Protein AF-A0A1Y2N657-F1 (afdb_monomer_lite)

Secondary structure (DSSP, 8-state):
-HHHHHTT--HHHHHTS-HHHHHHHHHHHHHHHTS-TTT---GGGG-GGGT--TTS--------HHHHHHHHHHHHHHHHHHHHHTSPPTTPPPPP---TT-

Sequence (102 aa):
MDVCEIYQVPHSQFLSWDPDDRDKAVMHQVRKQERCPSCGTHPDDWDPEVGGSVDAYTAKRVHCRGCQETEKANEALEKARQAKENRPRRGTSIRLERNPEA

Organism: Pseudonocardia autotrophica (NCBI:txid2074)

pLDDT: mean 91.18, std 6.48, range [64.0, 97.88]

Foldseek 3Di:
DVLCVVVVHDPVVLVPDDPVVNVVSVVVVVQQVQADPPPRDHPLLPDVVNPHHVPSDDDDDDDDPVVVVVVVVVVVVVVVVVVVVPDDDPPDDDDDDDDPVD

Radius of gyration: 32.04 Å; chains: 1; bounding box: 55×44×79 Å

Structure (mmCIF, N/CA/C/O backbone):
data_AF-A0A1Y2N657-F1
#
_entry.id   AF-A0A1Y2N657-F1
#
loop_
_atom_site.group_PDB
_atom_site.id
_atom_site.type_symbol
_atom_site.label_atom_id
_atom_site.label_alt_id
_atom_site.label_comp_id
_atom_site.label_asym_id
_atom_site.label_entity_id
_atom_site.label_seq_id
_atom_site.pdbx_PDB_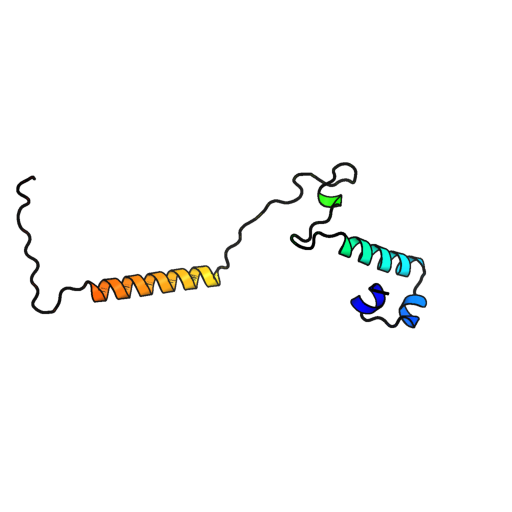ins_code
_atom_site.Cartn_x
_atom_site.Cartn_y
_atom_site.Cartn_z
_atom_site.occupancy
_atom_site.B_iso_or_equiv
_atom_site.auth_seq_id
_atom_site.auth_comp_id
_atom_site.auth_asym_id
_atom_site.auth_atom_id
_atom_site.pdbx_PDB_model_num
ATOM 1 N N . MET A 1 1 ? 21.232 -9.208 -11.515 1.00 64.00 1 MET A N 1
ATOM 2 C CA . MET A 1 1 ? 20.545 -9.137 -12.830 1.00 64.00 1 MET A CA 1
ATOM 3 C C . MET A 1 1 ? 19.063 -9.194 -12.503 1.00 64.00 1 MET A C 1
ATOM 5 O O . MET A 1 1 ? 18.416 -10.225 -12.637 1.00 64.00 1 MET A O 1
ATOM 9 N N . ASP A 1 2 ? 18.572 -8.092 -11.944 1.00 80.94 2 ASP A N 1
ATOM 10 C CA . ASP A 1 2 ? 17.465 -8.138 -10.976 1.00 80.94 2 ASP A CA 1
ATOM 11 C C . ASP A 1 2 ? 16.112 -8.319 -11.667 1.00 80.94 2 ASP A C 1
ATOM 13 O O . ASP A 1 2 ? 15.184 -8.881 -11.098 1.00 80.94 2 ASP A O 1
ATOM 17 N N . VAL A 1 3 ? 16.026 -7.937 -12.945 1.00 88.25 3 VAL A N 1
ATOM 18 C CA . VAL A 1 3 ? 14.863 -8.184 -13.806 1.00 88.25 3 VAL A CA 1
ATOM 19 C C . VAL A 1 3 ? 14.565 -9.685 -13.907 1.00 88.25 3 VAL A C 1
ATOM 21 O O . VAL A 1 3 ? 13.432 -10.103 -13.689 1.00 88.25 3 VAL A O 1
ATOM 24 N N . CYS A 1 4 ? 15.572 -10.521 -14.180 1.00 91.50 4 CYS A N 1
ATOM 25 C CA . CYS A 1 4 ? 15.364 -11.965 -14.330 1.00 91.50 4 CYS A CA 1
ATOM 26 C C . CYS A 1 4 ? 14.888 -12.622 -13.029 1.00 91.50 4 CYS A C 1
ATOM 28 O O . CYS A 1 4 ? 14.027 -13.497 -13.050 1.00 91.50 4 CYS A O 1
ATOM 30 N N . GLU A 1 5 ? 15.424 -12.170 -11.897 1.00 91.69 5 GLU A N 1
ATOM 31 C CA . GLU A 1 5 ? 15.038 -12.644 -10.570 1.00 91.69 5 GLU A CA 1
ATOM 32 C C . GLU A 1 5 ? 13.607 -12.224 -10.211 1.00 91.69 5 GLU A C 1
ATOM 34 O O . GLU A 1 5 ? 12.795 -13.060 -9.827 1.00 91.69 5 GLU A O 1
ATOM 39 N N . ILE A 1 6 ? 13.253 -10.953 -10.397 1.00 88.31 6 ILE A N 1
ATOM 40 C CA . ILE A 1 6 ? 11.933 -10.424 -10.023 1.00 88.31 6 ILE A CA 1
ATOM 41 C C . ILE A 1 6 ? 10.817 -11.028 -10.875 1.00 88.31 6 ILE A C 1
ATOM 43 O O . ILE A 1 6 ? 9.757 -11.366 -10.350 1.00 88.31 6 ILE A O 1
ATOM 47 N N . TYR A 1 7 ? 11.053 -11.180 -12.178 1.00 87.94 7 TYR A N 1
ATOM 48 C CA . TYR A 1 7 ? 10.071 -11.752 -13.100 1.00 87.94 7 TYR A CA 1
ATOM 49 C C . TYR A 1 7 ? 10.151 -13.276 -13.206 1.00 87.94 7 TYR A C 1
ATOM 51 O O . TYR A 1 7 ? 9.362 -13.865 -13.941 1.00 87.94 7 TYR A O 1
ATOM 59 N N . GLN A 1 8 ? 11.066 -13.915 -12.466 1.00 93.62 8 GLN A N 1
ATOM 60 C CA . GLN A 1 8 ? 11.260 -15.367 -12.462 1.00 93.62 8 GLN A CA 1
ATOM 61 C C . GLN A 1 8 ? 11.469 -15.933 -13.879 1.00 93.62 8 GLN A C 1
ATOM 63 O O . GLN A 1 8 ? 10.912 -16.967 -14.245 1.00 93.62 8 GLN A O 1
ATOM 68 N N . VAL A 1 9 ? 12.281 -15.244 -14.688 1.00 94.12 9 VAL A N 1
ATOM 69 C CA . VAL A 1 9 ? 12.624 -15.664 -16.053 1.00 94.12 9 VAL A CA 1
ATOM 70 C C . VAL A 1 9 ? 14.077 -16.145 -16.128 1.00 94.12 9 VAL A C 1
ATOM 72 O O . VAL A 1 9 ? 14.979 -15.495 -15.591 1.00 94.12 9 VAL A O 1
ATOM 75 N N . PRO A 1 10 ? 14.351 -17.275 -16.808 1.00 95.62 10 PRO A N 1
ATOM 76 C CA . PRO A 1 10 ? 15.714 -17.705 -17.084 1.00 95.62 10 PRO A CA 1
ATOM 77 C C . PRO A 1 10 ? 16.493 -16.631 -17.843 1.00 95.62 10 PRO A C 1
ATOM 79 O O . PRO A 1 10 ? 15.981 -16.008 -18.773 1.00 95.62 10 PRO A O 1
ATOM 82 N N . HIS A 1 11 ? 17.771 -16.470 -17.505 1.00 92.44 11 HIS A N 1
ATOM 83 C CA . HIS A 1 11 ? 18.624 -15.462 -18.139 1.00 92.44 11 HIS A CA 1
ATOM 84 C C . HIS A 1 11 ? 18.761 -15.701 -19.649 1.00 92.44 11 HIS A C 1
ATOM 86 O O . HIS A 1 11 ? 18.707 -14.763 -20.435 1.00 92.44 11 HIS A O 1
ATOM 92 N N . SER A 1 12 ? 18.880 -16.964 -20.069 1.00 94.88 12 SER A N 1
ATOM 93 C CA . SER A 1 12 ? 18.924 -17.342 -21.486 1.00 94.88 12 SER A CA 1
ATOM 94 C C . SER A 1 12 ? 17.653 -16.943 -22.234 1.00 94.88 12 SER A C 1
ATOM 96 O O . SER A 1 12 ? 17.730 -16.485 -23.370 1.00 94.88 12 SER A O 1
ATOM 98 N N . GLN A 1 13 ? 16.495 -17.068 -21.586 1.00 95.44 13 GLN A N 1
ATOM 99 C CA . GLN A 1 13 ? 15.220 -16.655 -22.156 1.00 95.44 13 GLN A CA 1
ATOM 100 C C . GLN A 1 13 ? 15.145 -15.130 -22.272 1.00 95.44 13 GLN A C 1
ATOM 102 O O . GLN A 1 13 ? 14.812 -14.626 -23.337 1.00 95.44 13 GLN A O 1
ATOM 107 N N . PHE A 1 14 ? 15.524 -14.393 -21.230 1.00 94.38 14 PHE A N 1
ATOM 108 C CA . PHE A 1 14 ? 15.556 -12.929 -21.264 1.00 94.38 14 PHE A CA 1
ATOM 109 C C . PHE A 1 14 ? 16.506 -12.377 -22.340 1.00 94.38 14 PHE A C 1
ATOM 111 O O . PHE A 1 14 ? 16.177 -11.430 -23.049 1.00 94.3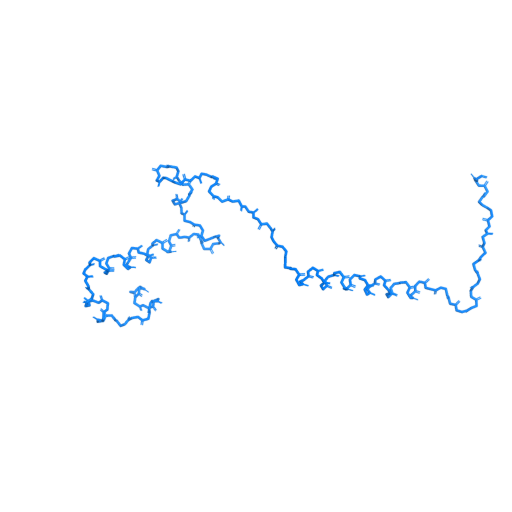8 14 PHE A O 1
ATOM 118 N N . LEU A 1 15 ? 17.674 -13.000 -22.516 1.00 94.44 15 LEU A N 1
ATOM 119 C CA . LEU A 1 15 ? 18.627 -12.623 -23.564 1.00 94.44 15 LEU A CA 1
ATOM 120 C C . LEU A 1 15 ? 18.132 -12.959 -24.977 1.00 94.44 15 LEU A C 1
ATOM 122 O O . LEU A 1 15 ? 18.581 -12.330 -25.930 1.00 94.44 15 LEU A O 1
ATOM 126 N N . SER A 1 16 ? 17.213 -13.920 -25.111 1.00 96.38 16 SER A N 1
ATOM 127 C CA . SER A 1 16 ? 16.588 -14.271 -26.393 1.00 96.38 16 SER A CA 1
ATOM 128 C C . SER A 1 16 ? 15.444 -13.340 -26.804 1.00 96.38 16 SER A C 1
ATOM 130 O O . SER A 1 16 ? 14.958 -13.449 -27.928 1.00 96.38 16 SER A O 1
ATOM 132 N N . TRP A 1 17 ? 14.996 -12.449 -25.913 1.00 95.19 17 TRP A N 1
ATOM 133 C CA . TRP A 1 17 ? 13.970 -11.462 -26.240 1.00 95.19 17 TRP A CA 1
ATOM 134 C C . TRP A 1 17 ? 14.475 -10.444 -27.257 1.00 95.19 17 TRP A C 1
ATOM 136 O O . TRP A 1 17 ? 15.682 -10.186 -27.361 1.00 95.19 17 TRP A O 1
ATOM 146 N N . ASP A 1 18 ? 13.522 -9.834 -27.961 1.00 97.25 18 ASP A N 1
ATOM 147 C CA . ASP A 1 18 ? 13.804 -8.676 -28.794 1.00 97.25 18 ASP A CA 1
ATOM 148 C C . ASP A 1 18 ? 14.546 -7.602 -27.970 1.00 97.25 18 ASP A C 1
ATOM 150 O O . ASP A 1 18 ? 14.221 -7.402 -26.791 1.00 97.25 18 ASP A O 1
ATOM 154 N N . PRO A 1 19 ? 15.575 -6.942 -28.532 1.00 96.38 19 PRO A N 1
ATOM 155 C CA . PRO A 1 19 ? 16.315 -5.914 -27.815 1.00 96.38 19 PRO A CA 1
ATOM 156 C C . PRO A 1 19 ? 15.440 -4.810 -27.219 1.00 96.38 19 PRO A C 1
ATOM 158 O O . PRO A 1 19 ? 15.671 -4.437 -26.073 1.00 96.38 19 PRO A O 1
ATOM 161 N N . ASP A 1 20 ? 14.420 -4.345 -27.941 1.00 97.25 20 ASP A N 1
ATOM 162 C CA . ASP A 1 20 ? 13.535 -3.273 -27.478 1.00 97.25 20 ASP A CA 1
ATOM 163 C C . ASP A 1 20 ? 12.678 -3.732 -26.287 1.00 97.25 20 ASP A C 1
ATOM 165 O O . ASP A 1 20 ? 12.536 -3.023 -25.290 1.00 97.25 20 ASP A O 1
ATOM 169 N N . ASP A 1 21 ? 12.171 -4.965 -26.324 1.00 95.62 21 ASP A N 1
ATOM 170 C CA . ASP A 1 21 ? 11.417 -5.544 -25.205 1.00 95.62 21 ASP A CA 1
ATOM 171 C C . ASP A 1 21 ? 12.291 -5.761 -23.967 1.00 95.62 21 ASP A C 1
ATOM 173 O O . ASP A 1 21 ? 11.849 -5.557 -22.830 1.00 95.62 21 ASP A O 1
ATOM 177 N N . ARG A 1 22 ? 13.557 -6.131 -24.172 1.00 94.62 22 ARG A N 1
ATOM 178 C CA . ARG A 1 22 ? 14.531 -6.252 -23.089 1.00 94.62 22 ARG A CA 1
ATOM 179 C C . ARG A 1 22 ? 14.818 -4.894 -22.449 1.00 94.62 22 ARG A C 1
ATOM 181 O O . ARG A 1 22 ? 14.795 -4.791 -21.221 1.00 94.62 22 ARG A O 1
ATOM 188 N N . ASP A 1 23 ? 15.030 -3.861 -23.259 1.00 95.44 23 ASP A N 1
ATOM 189 C CA . ASP A 1 23 ? 15.292 -2.503 -22.783 1.00 95.44 23 ASP A CA 1
ATOM 190 C C . ASP A 1 23 ? 14.079 -1.942 -22.031 1.00 95.44 23 ASP A C 1
ATOM 192 O O . ASP A 1 23 ? 14.223 -1.414 -20.926 1.00 95.44 23 ASP A O 1
ATOM 196 N N . LYS A 1 24 ? 12.861 -2.160 -22.541 1.00 95.12 24 LYS A N 1
ATOM 197 C CA . LYS A 1 24 ? 11.613 -1.827 -21.835 1.00 95.12 24 LYS A CA 1
ATOM 198 C C . LYS A 1 24 ? 11.499 -2.532 -20.489 1.00 95.12 24 LYS A C 1
ATOM 200 O O . LYS A 1 24 ? 11.106 -1.901 -19.510 1.00 95.12 24 LYS A O 1
ATOM 205 N N . ALA A 1 25 ? 11.837 -3.819 -20.413 1.00 94.19 25 ALA A N 1
ATOM 206 C CA . ALA A 1 25 ? 11.783 -4.573 -19.163 1.00 94.19 25 ALA A CA 1
ATOM 207 C C . ALA A 1 25 ? 12.772 -4.026 -18.120 1.00 94.19 25 ALA A C 1
ATOM 209 O O . ALA A 1 25 ? 12.420 -3.882 -16.947 1.00 94.19 25 ALA A O 1
ATOM 210 N N . VAL A 1 26 ? 13.986 -3.664 -18.548 1.00 93.75 26 VAL A N 1
ATOM 211 C CA . VAL A 1 26 ? 14.981 -3.012 -17.684 1.00 93.75 26 VAL A CA 1
ATOM 212 C C . VAL A 1 26 ? 14.489 -1.641 -17.231 1.00 93.75 26 VAL A C 1
ATOM 214 O O . VAL A 1 26 ? 14.453 -1.379 -16.030 1.00 93.75 26 VAL A O 1
ATOM 217 N N . MET A 1 27 ? 14.044 -0.791 -18.157 1.00 94.25 27 MET A N 1
ATOM 218 C CA . MET A 1 27 ? 13.565 0.557 -17.835 1.00 94.25 27 MET A CA 1
ATOM 219 C C . MET A 1 27 ? 12.336 0.537 -16.929 1.00 94.25 27 MET A C 1
ATOM 221 O O . MET A 1 27 ? 12.227 1.350 -16.014 1.00 94.25 27 MET A O 1
ATOM 225 N N . HIS A 1 28 ? 11.429 -0.420 -17.119 1.00 92.38 28 HIS A N 1
ATOM 226 C CA . HIS A 1 28 ? 10.296 -0.605 -16.222 1.00 92.38 28 HIS A CA 1
ATOM 227 C C . HIS A 1 28 ? 10.753 -0.952 -14.800 1.00 92.38 28 HIS A C 1
ATOM 229 O O . HIS A 1 28 ? 10.216 -0.412 -13.832 1.00 92.38 28 HIS A O 1
ATOM 235 N N . GLN A 1 29 ? 11.754 -1.826 -14.660 1.00 93.31 29 GLN A N 1
ATOM 236 C CA . GLN A 1 29 ? 12.306 -2.173 -13.354 1.00 93.31 29 GLN A CA 1
ATOM 237 C C . GLN A 1 29 ? 12.997 -0.978 -12.684 1.00 93.31 29 GLN A C 1
ATOM 239 O O . GLN A 1 29 ? 12.787 -0.762 -11.491 1.00 93.31 29 GLN A O 1
ATOM 244 N N . VAL A 1 30 ? 13.755 -0.177 -13.438 1.00 92.81 30 VAL A N 1
ATOM 245 C CA . VAL A 1 30 ? 14.362 1.071 -12.940 1.00 92.81 30 VAL A CA 1
ATOM 246 C C . VAL A 1 30 ? 13.273 2.022 -12.442 1.00 92.81 30 VAL A C 1
ATOM 248 O O . VAL A 1 30 ? 13.276 2.403 -11.274 1.00 92.81 30 VAL A O 1
ATOM 251 N N . ARG A 1 31 ? 12.249 2.278 -13.264 1.00 92.12 31 ARG A N 1
ATOM 252 C CA . ARG A 1 31 ? 11.113 3.141 -12.901 1.00 92.12 31 ARG A CA 1
ATOM 253 C C . ARG A 1 31 ? 10.344 2.635 -11.676 1.00 92.12 31 ARG A C 1
ATOM 255 O O . ARG A 1 31 ? 9.744 3.404 -10.928 1.00 92.12 31 ARG A O 1
ATOM 262 N N . LYS A 1 32 ? 10.326 1.320 -11.447 1.00 91.44 32 LYS A N 1
ATOM 263 C CA . LYS A 1 32 ? 9.726 0.723 -10.247 1.00 91.44 32 LYS A CA 1
ATOM 264 C C . LYS A 1 32 ? 10.578 0.969 -8.999 1.00 91.44 32 LYS A C 1
ATOM 266 O O . LYS A 1 32 ? 10.006 1.190 -7.935 1.00 91.44 32 LYS A O 1
ATOM 271 N N . GLN A 1 33 ? 11.904 0.932 -9.124 1.00 92.31 33 GLN A N 1
ATOM 272 C CA . GLN A 1 33 ? 12.850 1.192 -8.032 1.00 92.31 33 GLN A CA 1
ATOM 273 C C . GLN A 1 33 ? 12.922 2.673 -7.640 1.00 92.31 33 GLN A C 1
ATOM 275 O O . GLN A 1 33 ? 13.180 2.974 -6.480 1.00 92.31 33 GLN A O 1
ATOM 280 N N . GLU A 1 34 ? 12.644 3.585 -8.571 1.00 94.88 34 GLU A N 1
ATOM 281 C CA . GLU A 1 34 ? 12.592 5.035 -8.319 1.00 94.88 34 GLU A CA 1
ATOM 282 C C . GLU A 1 34 ? 11.396 5.463 -7.454 1.00 94.88 34 GLU A C 1
ATOM 284 O O . GLU A 1 34 ? 11.366 6.576 -6.926 1.00 94.88 34 GLU A O 1
ATOM 289 N N . ARG A 1 35 ? 10.404 4.584 -7.261 1.00 95.88 35 ARG A N 1
ATOM 290 C CA . ARG A 1 35 ? 9.255 4.867 -6.394 1.00 95.88 35 ARG A CA 1
ATOM 291 C C . ARG A 1 35 ? 9.675 4.955 -4.933 1.00 95.88 35 ARG A C 1
ATOM 293 O O . ARG A 1 35 ? 10.458 4.149 -4.435 1.00 95.88 35 ARG A O 1
ATOM 300 N N . CYS A 1 36 ? 9.065 5.889 -4.208 1.00 94.25 36 CYS A N 1
ATOM 301 C CA . CYS A 1 36 ? 9.295 6.037 -2.778 1.00 94.25 36 CYS A CA 1
ATOM 302 C C . CYS A 1 36 ? 8.948 4.730 -2.032 1.00 94.25 36 CYS A C 1
ATOM 304 O O . CYS A 1 36 ? 7.812 4.263 -2.138 1.00 94.25 36 CYS A O 1
ATOM 306 N N . PRO A 1 37 ? 9.84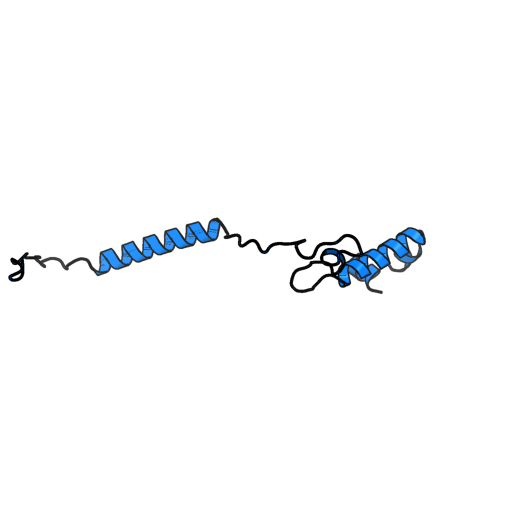9 4.162 -1.206 1.00 94.31 37 PRO A N 1
ATOM 307 C CA . PRO A 1 37 ? 9.579 2.918 -0.479 1.00 94.31 37 PRO A CA 1
ATOM 308 C C . PRO A 1 37 ? 8.515 3.070 0.619 1.00 94.31 37 PRO A C 1
ATOM 310 O O . PRO A 1 37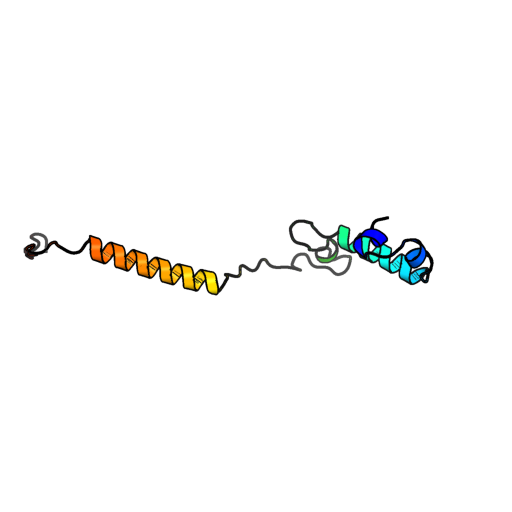 ? 7.990 2.074 1.107 1.00 94.31 37 PRO A O 1
ATOM 313 N N . SER A 1 38 ? 8.201 4.307 1.019 1.00 93.50 38 SER A N 1
ATOM 314 C CA . SER A 1 38 ? 7.197 4.603 2.045 1.00 93.50 38 SER A CA 1
ATOM 315 C C . SER A 1 38 ? 5.798 4.779 1.449 1.00 93.50 38 SER A C 1
ATOM 317 O O . SER A 1 38 ? 4.856 4.111 1.869 1.00 93.50 38 SER A O 1
ATOM 319 N N . CYS A 1 39 ? 5.648 5.660 0.453 1.00 91.56 39 CYS A N 1
ATOM 320 C CA . CYS A 1 39 ? 4.337 6.017 -0.101 1.00 91.56 39 CYS A CA 1
ATOM 321 C C . CYS A 1 39 ? 4.070 5.488 -1.520 1.00 91.56 39 CYS A C 1
ATOM 323 O O . CYS A 1 39 ? 2.944 5.602 -1.997 1.00 91.56 39 CYS A O 1
ATOM 325 N N . GLY A 1 40 ? 5.063 4.909 -2.201 1.00 93.56 40 GLY A N 1
ATOM 326 C CA . GLY A 1 40 ? 4.918 4.299 -3.529 1.00 93.56 40 GLY A CA 1
ATOM 327 C C . GLY A 1 40 ? 4.782 5.274 -4.706 1.00 93.56 40 GLY A C 1
ATOM 328 O O . GLY A 1 40 ? 4.696 4.827 -5.856 1.00 93.56 40 GLY A O 1
ATOM 329 N N . THR A 1 41 ? 4.770 6.585 -4.454 1.00 95.12 41 THR A N 1
ATOM 330 C CA . THR A 1 41 ? 4.705 7.608 -5.509 1.00 95.12 41 THR A CA 1
ATOM 331 C C . THR A 1 41 ? 6.038 7.726 -6.240 1.00 95.12 41 THR A C 1
ATOM 333 O O . THR A 1 41 ? 7.096 7.405 -5.688 1.00 95.12 41 THR A O 1
ATOM 336 N N . HIS A 1 42 ? 5.979 8.132 -7.505 1.00 95.06 42 HIS A N 1
ATOM 337 C CA . HIS A 1 42 ? 7.159 8.360 -8.330 1.00 95.06 42 HIS A CA 1
ATOM 338 C C . HIS A 1 42 ? 7.584 9.839 -8.247 1.00 95.06 42 HIS A C 1
ATOM 340 O O . HIS A 1 42 ? 6.701 10.689 -8.147 1.00 95.06 42 HIS A O 1
ATOM 346 N N . PRO A 1 43 ? 8.886 10.184 -8.299 1.00 93.69 43 PRO A N 1
ATOM 347 C CA . PRO A 1 43 ? 9.346 11.577 -8.309 1.00 93.69 43 PRO A CA 1
ATOM 348 C C . PRO A 1 43 ? 8.679 12.434 -9.394 1.00 93.69 43 PRO A C 1
ATOM 350 O O . PRO A 1 43 ? 8.147 13.492 -9.074 1.00 93.69 43 PRO A O 1
ATOM 353 N N . ASP A 1 44 ? 8.604 11.921 -10.628 1.00 95.06 44 ASP A N 1
ATOM 354 C CA . ASP A 1 44 ? 7.914 12.573 -11.755 1.00 95.06 44 ASP A CA 1
ATOM 355 C C . ASP A 1 44 ? 6.455 12.941 -11.464 1.00 95.06 44 ASP A C 1
ATOM 357 O O . ASP A 1 44 ? 5.941 13.882 -12.059 1.00 95.06 44 ASP A O 1
ATOM 361 N N . ASP A 1 45 ? 5.771 12.228 -10.558 1.00 94.50 45 ASP A N 1
ATOM 362 C CA . ASP A 1 45 ? 4.381 12.556 -10.228 1.00 94.50 45 ASP A CA 1
ATOM 363 C C . ASP A 1 45 ? 4.280 13.958 -9.594 1.00 94.50 45 ASP A C 1
ATOM 365 O O . ASP A 1 45 ? 3.230 14.592 -9.669 1.00 94.50 45 ASP A O 1
ATOM 369 N N . TRP A 1 46 ? 5.367 14.448 -8.989 1.00 94.31 46 TRP A N 1
ATOM 370 C CA . TRP A 1 46 ? 5.437 15.715 -8.260 1.00 94.31 46 TRP A CA 1
ATOM 371 C C . TRP A 1 46 ? 6.071 16.860 -9.051 1.00 94.31 46 TRP A C 1
ATOM 373 O O . TRP A 1 46 ? 6.000 18.001 -8.598 1.00 94.31 46 TRP A O 1
ATOM 383 N N . ASP A 1 47 ? 6.708 16.569 -10.187 1.00 94.94 47 ASP A N 1
ATOM 384 C CA . ASP A 1 47 ? 7.506 17.528 -10.952 1.00 94.94 47 ASP A CA 1
ATOM 385 C C . ASP A 1 47 ? 6.710 18.103 -12.143 1.00 94.94 47 ASP A C 1
ATOM 387 O O . ASP A 1 47 ? 6.453 17.391 -13.120 1.00 94.94 47 ASP A O 1
ATOM 391 N N . PRO A 1 48 ? 6.327 19.396 -12.105 1.00 94.3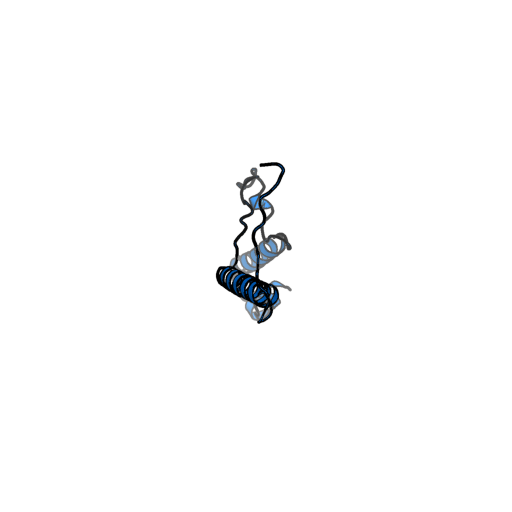1 48 PRO A N 1
ATOM 392 C CA . PRO A 1 48 ? 5.578 20.032 -13.185 1.00 94.31 48 PRO A CA 1
ATOM 393 C C . PRO A 1 48 ? 6.316 20.084 -14.527 1.00 94.31 48 PRO A C 1
ATOM 395 O O . PRO A 1 48 ? 5.660 20.152 -15.567 1.00 94.31 48 PRO A O 1
ATOM 398 N N . GLU A 1 49 ? 7.653 20.051 -14.540 1.00 95.25 49 GLU A N 1
ATOM 399 C CA . GLU A 1 49 ? 8.441 20.155 -15.778 1.00 95.25 49 GLU A CA 1
ATOM 400 C C . GLU A 1 49 ? 8.324 18.897 -16.649 1.00 95.25 49 GLU A C 1
ATOM 402 O O . GLU A 1 49 ? 8.408 18.976 -17.876 1.00 95.25 49 GLU A O 1
ATOM 407 N N . VAL A 1 50 ? 8.051 17.745 -16.031 1.00 93.06 50 VAL A N 1
ATOM 408 C CA . VAL A 1 50 ? 7.820 16.457 -16.709 1.00 93.06 50 VAL A CA 1
ATOM 409 C C . VAL A 1 50 ? 6.335 16.074 -16.773 1.00 93.06 50 VAL A C 1
ATOM 411 O O . VAL A 1 50 ? 5.995 14.949 -17.141 1.00 93.06 50 VAL A O 1
ATOM 414 N N . GLY A 1 51 ? 5.438 17.016 -16.459 1.00 92.38 51 GLY A N 1
ATOM 415 C CA . GLY A 1 51 ? 3.984 16.836 -16.529 1.00 92.38 51 GLY A CA 1
ATOM 416 C C . GLY A 1 51 ? 3.324 16.314 -15.248 1.00 92.38 51 GLY A C 1
ATOM 417 O O . GLY A 1 51 ? 2.153 15.934 -15.290 1.00 92.38 51 GLY A O 1
ATOM 418 N N . GLY A 1 52 ? 4.050 16.289 -14.128 1.00 94.00 52 GLY A N 1
ATOM 419 C CA . GLY A 1 52 ? 3.513 16.030 -12.794 1.00 94.00 52 GLY A CA 1
ATOM 420 C C . GLY A 1 52 ? 2.831 17.248 -12.169 1.00 94.00 52 GLY A C 1
ATOM 421 O O . GLY A 1 52 ? 2.640 18.287 -12.803 1.00 94.00 52 GLY A O 1
ATOM 422 N N . SER A 1 53 ? 2.455 17.127 -10.895 1.00 94.25 53 SER A N 1
ATOM 423 C CA . SER A 1 53 ? 1.923 18.252 -10.125 1.00 94.25 53 SER A CA 1
ATOM 424 C C . SER A 1 53 ? 2.297 18.167 -8.653 1.00 94.25 53 SER A C 1
ATOM 426 O O . SER A 1 53 ? 2.270 17.100 -8.042 1.00 94.25 53 SER A O 1
ATOM 428 N N . VAL A 1 54 ? 2.557 19.319 -8.037 1.00 92.00 54 VAL A N 1
ATOM 429 C CA . VAL A 1 54 ? 2.882 19.416 -6.603 1.00 92.00 54 VAL A CA 1
ATOM 430 C C . VAL A 1 54 ? 1.751 18.911 -5.694 1.00 92.00 54 VAL A C 1
ATOM 432 O O . VAL A 1 54 ? 1.986 18.550 -4.544 1.00 92.00 54 VAL A O 1
ATOM 435 N N . ASP A 1 55 ? 0.526 18.865 -6.212 1.00 92.81 55 ASP A N 1
ATOM 436 C CA . ASP A 1 55 ? -0.697 18.388 -5.567 1.00 92.81 55 ASP A CA 1
ATOM 437 C C . ASP A 1 55 ? -1.247 17.092 -6.196 1.00 92.81 55 ASP A C 1
ATOM 439 O O . ASP A 1 55 ? -2.423 16.768 -6.023 1.00 92.81 55 ASP A O 1
ATOM 443 N N . ALA A 1 56 ? -0.397 16.307 -6.874 1.00 92.25 56 ALA A N 1
ATOM 444 C CA . ALA A 1 56 ? -0.789 15.062 -7.546 1.00 92.25 56 ALA A CA 1
ATOM 445 C C . ALA A 1 56 ? -1.496 14.042 -6.632 1.00 92.25 56 ALA A C 1
ATOM 447 O O . ALA A 1 56 ? -2.335 13.268 -7.101 1.00 92.25 56 ALA A O 1
ATOM 448 N N . TYR A 1 57 ? -1.205 14.044 -5.324 1.00 92.38 57 TYR A N 1
ATOM 449 C CA . TYR A 1 57 ? -1.845 13.156 -4.352 1.00 92.38 57 TYR A CA 1
ATOM 450 C C . TYR A 1 57 ? -2.297 13.886 -3.083 1.00 92.38 57 TYR A C 1
ATOM 452 O O . TYR A 1 57 ? -1.630 14.782 -2.572 1.00 92.38 57 TYR A O 1
ATOM 460 N N . THR A 1 58 ? -3.409 13.418 -2.505 1.00 93.25 58 THR A N 1
ATOM 461 C CA . THR A 1 58 ? -3.911 13.838 -1.187 1.00 93.25 58 THR A CA 1
ATOM 462 C C . THR A 1 58 ? -4.038 12.641 -0.250 1.00 93.25 58 THR A C 1
ATOM 464 O O . THR A 1 58 ? -4.534 11.577 -0.629 1.00 93.25 58 THR A O 1
ATOM 467 N N . ALA A 1 59 ? -3.634 12.820 1.009 1.00 92.00 59 ALA A N 1
ATOM 468 C CA . ALA A 1 59 ? -3.760 11.789 2.030 1.00 92.00 59 ALA A CA 1
ATOM 469 C C . ALA A 1 59 ? -5.232 11.581 2.427 1.00 92.00 59 ALA A C 1
ATOM 471 O O . ALA A 1 59 ? -5.863 12.452 3.029 1.00 92.00 59 ALA A O 1
ATOM 472 N N . LYS A 1 60 ? -5.775 10.391 2.145 1.00 93.38 60 LYS A N 1
ATOM 473 C CA . LYS A 1 60 ? -7.125 9.992 2.561 1.00 93.38 60 LYS A CA 1
ATOM 474 C C . LYS A 1 60 ? -7.058 8.969 3.688 1.00 93.38 60 LYS A C 1
ATOM 476 O O . LYS A 1 60 ? -6.575 7.857 3.500 1.00 93.38 60 LYS A O 1
ATOM 481 N N . ARG A 1 61 ? -7.612 9.315 4.852 1.00 94.00 61 ARG A N 1
ATOM 482 C CA . ARG A 1 61 ? -7.829 8.348 5.937 1.00 94.00 61 ARG A CA 1
ATOM 483 C C . ARG A 1 61 ? -9.090 7.538 5.658 1.00 94.00 61 ARG A C 1
ATOM 485 O O . ARG A 1 61 ? -10.162 8.105 5.456 1.00 94.00 61 ARG A O 1
ATOM 492 N N . VAL A 1 62 ? -8.958 6.216 5.655 1.00 94.06 62 VAL A N 1
ATOM 493 C CA . VAL A 1 62 ? -10.074 5.276 5.514 1.00 94.06 62 VAL A CA 1
ATOM 494 C C . VAL A 1 62 ? -10.080 4.370 6.735 1.00 94.06 62 VAL A C 1
ATOM 496 O O . VAL A 1 62 ? -9.051 3.812 7.104 1.00 94.06 62 VAL A O 1
ATOM 499 N N . HIS A 1 63 ? -11.240 4.228 7.367 1.00 93.56 63 HIS A N 1
ATOM 500 C CA . HIS A 1 63 ? -11.421 3.309 8.484 1.00 93.56 63 HIS A CA 1
ATOM 501 C C . HIS A 1 63 ? -11.969 1.974 7.977 1.00 93.56 63 HIS A C 1
ATOM 503 O O . HIS A 1 63 ? -12.871 1.942 7.138 1.00 93.56 63 HIS A O 1
ATOM 509 N N . CYS A 1 64 ? -11.449 0.864 8.506 1.00 95.56 64 CYS A N 1
ATOM 510 C CA . CYS A 1 64 ? -12.002 -0.457 8.229 1.00 95.56 64 CYS A CA 1
ATOM 511 C C . CYS A 1 64 ? -13.402 -0.562 8.839 1.00 95.56 64 CYS A C 1
ATOM 513 O O . CYS A 1 64 ? -13.561 -0.442 10.057 1.00 95.56 64 CYS A O 1
ATOM 515 N N . ARG A 1 65 ? -14.415 -0.826 8.005 1.00 96.06 65 ARG A N 1
ATOM 516 C CA . ARG A 1 65 ? -15.801 -0.892 8.479 1.00 96.06 65 ARG A CA 1
ATOM 517 C C . ARG A 1 65 ? -16.010 -2.000 9.510 1.00 96.06 65 ARG A C 1
ATOM 519 O O . ARG A 1 65 ? -16.711 -1.778 10.489 1.00 96.06 65 ARG A O 1
ATOM 526 N N . GLY A 1 66 ? -15.373 -3.155 9.317 1.00 97.69 66 GLY A N 1
ATOM 527 C CA . GLY A 1 66 ? -15.447 -4.267 10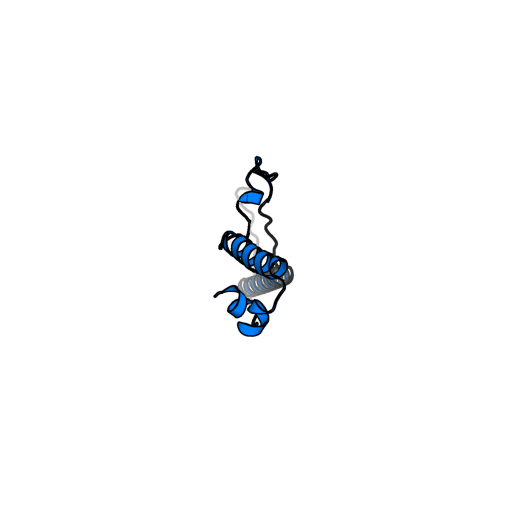.267 1.00 97.69 66 GLY A CA 1
ATOM 528 C C . GLY A 1 66 ? -14.912 -3.878 11.644 1.00 97.69 66 GLY A C 1
ATOM 529 O O . GLY A 1 66 ? -15.594 -4.078 12.643 1.00 97.69 66 GLY A O 1
ATOM 530 N N . CYS A 1 67 ? -13.741 -3.235 11.697 1.00 96.81 67 CYS A N 1
ATOM 531 C CA . CYS A 1 67 ? -13.160 -2.779 12.960 1.00 96.81 67 CYS A CA 1
ATOM 532 C C . CYS A 1 67 ? -14.041 -1.738 13.657 1.00 96.81 67 CYS A C 1
ATOM 534 O O . CYS A 1 67 ? -14.213 -1.821 14.866 1.00 96.81 67 CYS A O 1
ATOM 536 N N . GLN A 1 68 ? -14.646 -0.812 12.904 1.00 97.56 68 GLN A N 1
ATOM 537 C CA . GLN A 1 68 ? -15.574 0.169 13.474 1.00 97.56 68 GLN A CA 1
ATOM 538 C C . GLN A 1 68 ? -16.803 -0.487 14.115 1.00 97.56 68 GLN A C 1
ATOM 540 O O . GLN A 1 68 ? -17.243 -0.054 15.175 1.00 97.56 68 GLN A O 1
ATOM 545 N N . GLU A 1 69 ? -17.383 -1.514 13.490 1.00 97.88 69 GLU A N 1
ATOM 546 C CA . GLU A 1 69 ? -18.527 -2.220 14.083 1.00 97.88 69 GLU A CA 1
ATOM 547 C C . GLU A 1 69 ? -18.112 -3.041 15.315 1.00 97.88 69 GLU A C 1
ATOM 549 O O . GLU A 1 69 ? -18.825 -3.034 16.319 1.00 97.88 69 GLU A O 1
ATOM 554 N N . THR A 1 70 ? -16.936 -3.677 15.291 1.00 97.75 70 THR A N 1
ATOM 555 C CA . THR A 1 70 ? -16.378 -4.373 16.463 1.00 97.75 70 THR A CA 1
ATOM 556 C C . THR A 1 70 ? -16.125 -3.414 17.626 1.00 97.75 70 THR A C 1
ATOM 558 O O . THR A 1 70 ? -16.463 -3.726 18.765 1.00 97.75 70 THR A O 1
ATOM 561 N N . GLU A 1 71 ? -15.565 -2.236 17.353 1.00 97.12 71 GLU A N 1
ATOM 562 C CA . GLU A 1 71 ? -15.311 -1.202 18.358 1.00 97.12 71 GLU A CA 1
ATOM 563 C C . GLU A 1 71 ? -16.618 -0.731 19.007 1.00 97.12 71 GLU A C 1
ATOM 565 O O . GLU A 1 71 ? -16.746 -0.791 20.229 1.00 97.12 71 GLU A O 1
ATOM 570 N N . LYS A 1 72 ? -17.644 -0.409 18.206 1.00 97.00 72 LYS A N 1
ATOM 571 C CA . LYS A 1 72 ? -18.983 -0.064 18.719 1.00 97.00 72 LYS A CA 1
ATOM 572 C C . LYS A 1 72 ? -19.587 -1.173 19.578 1.00 97.00 72 LYS A C 1
ATOM 574 O O . LYS A 1 72 ? -20.196 -0.893 20.612 1.00 97.00 72 LYS A O 1
ATOM 579 N N . ALA A 1 73 ? -19.451 -2.429 19.152 1.00 96.50 73 ALA A N 1
ATOM 580 C CA . ALA A 1 73 ? -19.955 -3.568 19.909 1.00 96.50 73 ALA A CA 1
ATOM 581 C C . ALA A 1 73 ? -19.238 -3.697 21.264 1.00 96.50 73 ALA A C 1
ATOM 583 O O . ALA A 1 73 ? -19.896 -3.868 22.291 1.00 96.50 73 ALA A O 1
ATOM 584 N N . ASN A 1 74 ? -17.912 -3.546 21.287 1.00 96.31 74 ASN A N 1
ATOM 585 C CA . ASN A 1 74 ? -17.117 -3.574 22.515 1.00 96.31 74 ASN A CA 1
ATOM 586 C C . ASN A 1 74 ? -17.486 -2.426 23.462 1.00 96.31 74 ASN A C 1
ATOM 588 O O . ASN A 1 74 ? -17.710 -2.663 24.648 1.00 96.31 74 ASN A O 1
ATOM 592 N N . GLU A 1 75 ? -17.633 -1.203 22.950 1.00 96.75 75 GLU A N 1
ATOM 593 C CA . GLU A 1 75 ? -18.080 -0.057 23.748 1.00 96.75 75 GLU A CA 1
ATOM 594 C C . GLU A 1 75 ? -19.462 -0.287 24.372 1.00 96.75 75 GLU A C 1
ATOM 596 O O . GLU A 1 75 ? -19.696 0.058 25.533 1.00 96.75 75 GLU A O 1
ATOM 601 N N . ALA A 1 76 ? -20.392 -0.878 23.616 1.00 94.69 76 ALA A N 1
ATOM 602 C CA . ALA A 1 76 ? -21.719 -1.209 24.120 1.00 94.69 76 ALA A CA 1
ATOM 603 C C . ALA A 1 76 ? -21.656 -2.263 25.239 1.00 94.69 76 ALA A C 1
ATOM 605 O O . ALA A 1 76 ? -22.350 -2.131 26.251 1.00 94.69 76 ALA A O 1
ATOM 606 N N . LEU A 1 77 ? -20.802 -3.280 25.088 1.00 94.94 77 LEU A N 1
ATOM 607 C CA . LEU A 1 77 ? -20.581 -4.304 26.110 1.00 94.94 77 LEU A CA 1
ATOM 608 C C . LEU A 1 77 ? -19.963 -3.720 27.385 1.00 94.94 77 LEU A C 1
ATOM 610 O O . LEU A 1 77 ? -20.429 -4.041 28.479 1.00 94.94 77 LEU A O 1
ATOM 614 N N . GLU A 1 78 ? -18.971 -2.840 27.263 1.00 95.06 78 GLU A N 1
ATOM 615 C CA . GLU A 1 78 ? -18.334 -2.182 28.408 1.00 95.06 78 GLU A CA 1
ATOM 616 C C . GLU A 1 78 ? -19.311 -1.271 29.161 1.00 95.06 78 GLU A C 1
ATOM 618 O O . GLU A 1 78 ? -19.437 -1.376 30.383 1.00 95.06 78 GLU A O 1
ATOM 623 N N . LYS A 1 79 ? -20.116 -0.467 28.453 1.00 93.19 79 LYS A N 1
ATOM 624 C CA . LYS A 1 79 ? -21.193 0.326 29.079 1.00 93.19 79 LYS A CA 1
ATOM 625 C C . LYS A 1 79 ? -22.201 -0.561 29.809 1.00 93.19 79 LYS A C 1
ATOM 627 O O . LYS A 1 79 ? -22.614 -0.246 30.925 1.00 93.19 79 LYS A O 1
ATOM 632 N N . ALA A 1 80 ? -22.583 -1.691 29.212 1.00 89.88 80 ALA A N 1
ATOM 633 C CA . ALA A 1 80 ? -23.496 -2.642 29.841 1.00 89.88 80 ALA A CA 1
ATOM 634 C C . ALA A 1 80 ? -22.889 -3.304 31.092 1.00 89.88 80 ALA A C 1
ATOM 636 O O . ALA A 1 80 ? -23.612 -3.565 32.057 1.00 89.88 80 ALA A O 1
ATOM 637 N N . ARG A 1 81 ? -21.576 -3.568 31.101 1.00 91.19 81 ARG A N 1
ATOM 638 C CA . ARG A 1 81 ? -20.844 -4.066 32.276 1.00 91.19 81 ARG A CA 1
ATOM 639 C C . ARG A 1 81 ? -20.826 -3.031 33.397 1.00 91.19 81 ARG A C 1
ATOM 641 O O . ARG A 1 81 ? -21.283 -3.342 34.494 1.00 91.19 81 ARG A O 1
ATOM 648 N N . GLN A 1 82 ? -20.419 -1.800 33.099 1.00 89.56 82 GLN A N 1
ATOM 649 C CA . GLN A 1 82 ? -20.384 -0.701 34.070 1.00 89.56 82 GLN A CA 1
ATOM 650 C C . GLN A 1 82 ? -21.770 -0.410 34.662 1.00 89.56 82 GLN A C 1
ATOM 652 O O . GLN A 1 82 ? -21.908 -0.211 35.866 1.00 89.56 82 GLN A O 1
ATOM 657 N N . ALA A 1 83 ? -22.828 -0.455 33.847 1.00 87.31 83 ALA A N 1
ATOM 658 C CA . ALA A 1 83 ? -24.199 -0.273 34.324 1.00 87.31 83 ALA A CA 1
ATOM 659 C C . ALA A 1 83 ? -24.650 -1.382 35.293 1.00 87.31 83 ALA A C 1
ATOM 661 O O . ALA A 1 83 ? -25.415 -1.122 36.223 1.00 87.31 83 ALA A O 1
ATOM 662 N N . LYS A 1 84 ? -24.189 -2.625 35.092 1.00 84.81 84 LYS A N 1
ATOM 663 C CA . LYS A 1 84 ? -24.455 -3.729 36.027 1.00 84.81 84 LYS A CA 1
ATOM 664 C C . LYS A 1 84 ? -23.685 -3.560 37.331 1.00 84.81 84 LYS A C 1
ATOM 666 O O . LYS A 1 84 ? -24.247 -3.845 38.385 1.00 84.81 84 LYS A O 1
ATOM 671 N N . GLU A 1 85 ? -22.439 -3.107 37.256 1.00 85.69 85 GLU A N 1
ATOM 672 C CA . GLU A 1 85 ? -21.586 -2.872 38.422 1.00 85.69 85 GLU A CA 1
ATOM 673 C C . GLU A 1 85 ? -22.100 -1.717 39.292 1.00 85.69 85 GLU A C 1
ATOM 675 O O . GLU A 1 85 ? -22.225 -1.869 40.504 1.00 85.69 85 GLU A O 1
ATOM 680 N N . ASN A 1 86 ? -22.525 -0.613 38.672 1.00 84.19 86 ASN A N 1
ATOM 681 C CA . ASN A 1 86 ? -23.095 0.549 39.363 1.00 84.19 86 ASN A CA 1
ATOM 682 C C . ASN A 1 86 ? -24.536 0.343 39.862 1.00 84.19 86 ASN A C 1
ATOM 684 O O . ASN A 1 86 ? -25.152 1.271 40.394 1.00 84.19 86 ASN A O 1
ATOM 688 N N . ARG A 1 87 ? -25.119 -0.849 39.690 1.00 82.00 87 ARG A N 1
ATOM 689 C CA . ARG A 1 87 ? -26.485 -1.110 40.143 1.00 82.00 87 ARG A CA 1
ATOM 690 C C . ARG A 1 87 ? -26.518 -1.181 41.678 1.00 82.00 87 ARG A C 1
ATOM 692 O O . ARG A 1 87 ? -25.746 -1.946 42.260 1.00 82.00 87 ARG A O 1
ATOM 699 N N . PRO A 1 88 ? -27.434 -0.460 42.355 1.00 82.25 88 PRO A N 1
ATOM 700 C CA . PRO A 1 88 ? -27.565 -0.549 43.805 1.00 82.25 88 PRO A CA 1
ATOM 701 C C . PRO A 1 88 ? -27.828 -1.998 44.235 1.00 82.25 88 PRO A C 1
ATOM 703 O O . PRO A 1 88 ? -28.597 -2.727 43.595 1.00 82.25 88 PRO A O 1
ATOM 706 N N . ARG A 1 89 ? -27.166 -2.429 45.316 1.00 79.81 89 ARG A N 1
ATOM 707 C CA . ARG A 1 89 ? -27.326 -3.784 45.862 1.00 79.81 89 ARG A CA 1
ATOM 708 C C . ARG A 1 89 ? -28.779 -3.998 46.304 1.00 79.81 89 ARG A C 1
ATOM 710 O O . ARG A 1 89 ? -29.504 -3.052 46.614 1.00 79.81 89 ARG A O 1
ATOM 717 N N . ARG A 1 90 ? -29.232 -5.258 46.337 1.00 79.50 90 ARG A N 1
ATOM 718 C CA . ARG A 1 90 ? -30.581 -5.568 46.844 1.00 79.50 90 ARG A CA 1
ATOM 719 C C . ARG A 1 90 ? -30.716 -5.044 48.276 1.00 79.50 90 ARG A C 1
ATOM 721 O O . ARG A 1 90 ? -29.829 -5.274 49.091 1.00 79.50 90 ARG A O 1
ATOM 728 N N . GLY A 1 91 ? -31.823 -4.359 48.555 1.00 78.19 91 GLY A N 1
ATOM 729 C CA . GLY A 1 91 ? -32.083 -3.721 49.849 1.00 78.19 91 GLY A CA 1
ATOM 730 C C . GLY A 1 91 ? -31.608 -2.267 49.961 1.00 78.19 91 GLY A C 1
ATOM 731 O O . GLY A 1 91 ? -31.900 -1.626 50.963 1.00 78.19 91 GLY A O 1
ATOM 732 N N . THR A 1 92 ? -30.929 -1.709 48.954 1.00 80.75 92 THR A N 1
ATOM 733 C CA . THR A 1 92 ? -30.596 -0.277 48.924 1.00 80.75 92 THR A CA 1
ATOM 734 C C . THR A 1 92 ? -31.796 0.541 48.432 1.00 80.75 92 THR A C 1
ATOM 736 O O . THR A 1 92 ? -32.251 0.360 47.303 1.00 80.75 92 THR A O 1
ATOM 739 N N . SER A 1 93 ? -32.299 1.460 49.261 1.00 78.44 93 SER A N 1
ATOM 740 C CA . SER A 1 93 ? -33.317 2.447 48.874 1.00 78.44 93 SER A CA 1
ATOM 741 C C . SER A 1 93 ? -32.672 3.799 48.572 1.00 78.44 93 SER A C 1
ATOM 743 O O . SER A 1 93 ? -31.938 4.318 49.411 1.00 78.44 93 SER A O 1
ATOM 745 N N . ILE A 1 94 ? -32.979 4.395 47.420 1.00 82.50 94 ILE A N 1
ATOM 746 C CA . ILE A 1 94 ? -32.568 5.765 47.086 1.00 82.50 94 ILE A CA 1
ATOM 747 C C . ILE A 1 94 ? -33.660 6.713 47.595 1.00 82.50 94 ILE A C 1
ATOM 749 O O . ILE A 1 94 ? -34.806 6.615 47.159 1.00 82.50 94 ILE A O 1
ATOM 753 N N . ARG A 1 95 ? -33.323 7.605 48.533 1.00 85.94 95 ARG A N 1
ATOM 754 C CA . ARG A 1 95 ? -34.207 8.695 48.976 1.00 85.94 95 ARG A CA 1
ATOM 755 C C . ARG A 1 95 ? -33.756 10.001 48.335 1.00 85.94 95 ARG A C 1
ATOM 757 O O . ARG A 1 95 ? -32.564 10.274 48.273 1.00 85.94 95 ARG A O 1
ATOM 764 N N . LEU A 1 96 ? -34.719 10.783 47.860 1.00 84.25 96 LEU A N 1
ATOM 765 C CA . LEU A 1 96 ? -34.486 12.129 47.350 1.00 84.25 96 LEU A CA 1
ATOM 766 C C . LEU A 1 96 ? -34.736 13.116 48.490 1.00 84.25 96 LEU A C 1
ATOM 768 O O . LEU A 1 96 ? -35.821 13.116 49.073 1.00 84.25 96 LEU A O 1
ATOM 772 N N . GLU A 1 97 ? -33.746 13.942 48.802 1.00 85.50 97 GLU A N 1
ATOM 773 C CA . GLU A 1 97 ? -33.878 15.050 49.749 1.00 85.50 97 GLU A CA 1
ATOM 774 C C . GLU A 1 97 ? -33.951 16.369 48.974 1.00 85.50 97 GLU A C 1
ATOM 776 O O . GLU A 1 97 ? -33.386 16.491 47.883 1.00 85.50 97 GLU A O 1
ATOM 781 N N . ARG A 1 98 ? -34.700 17.352 49.495 1.00 80.31 98 ARG A N 1
ATOM 782 C CA . ARG A 1 98 ? -34.777 18.675 48.860 1.00 80.31 98 ARG A CA 1
ATOM 783 C C . ARG A 1 98 ? -33.407 19.340 48.933 1.00 80.31 98 ARG A C 1
ATOM 785 O O . ARG A 1 98 ? -32.858 19.466 50.022 1.00 80.31 98 ARG A O 1
ATOM 792 N N . ASN A 1 99 ? -32.909 19.796 47.784 1.00 85.31 99 ASN A N 1
ATOM 793 C CA . ASN A 1 99 ? -31.714 20.626 47.721 1.00 85.31 99 ASN A CA 1
ATOM 794 C C . ASN A 1 99 ? -31.999 21.964 48.436 1.00 85.31 99 ASN A C 1
ATOM 796 O O . ASN A 1 99 ? -32.910 22.668 48.001 1.00 85.31 99 ASN A O 1
ATOM 800 N N . PRO A 1 100 ? -31.284 22.312 49.520 1.00 79.38 100 PRO A N 1
ATOM 801 C CA . PRO A 1 100 ? -31.527 23.548 50.265 1.00 79.38 100 PRO A CA 1
ATOM 802 C C . PRO A 1 100 ? -31.115 24.821 49.509 1.00 79.38 100 PRO A C 1
ATOM 804 O O . PRO A 1 100 ? -31.484 25.911 49.932 1.00 79.38 100 PRO A O 1
ATOM 807 N N . GLU A 1 101 ? -30.366 24.695 48.410 1.00 78.19 101 GLU A N 1
ATOM 808 C CA . GLU A 1 101 ? -29.907 25.818 47.578 1.00 78.19 101 GLU A CA 1
ATOM 809 C C . GLU A 1 101 ? -30.807 26.094 46.353 1.00 78.19 101 GLU A C 1
ATOM 811 O O . GLU A 1 101 ? -30.468 26.949 45.535 1.00 78.19 101 GLU A O 1
ATOM 816 N N . ALA A 1 102 ? -31.921 25.362 46.200 1.00 64.06 102 ALA A N 1
ATOM 817 C CA . ALA A 1 102 ? -32.862 25.478 45.077 1.00 64.06 102 ALA A CA 1
ATOM 818 C C . ALA A 1 102 ? -34.149 26.238 45.432 1.00 64.06 102 ALA A C 1
ATOM 820 O O . ALA A 1 102 ? -34.636 26.097 46.578 1.00 64.06 102 ALA A O 1
#